Protein AF-A0A383AAX6-F1 (afdb_monomer_lite)

Sequence (55 aa):
VLTLHGFTGSTATMWALVRPLTETRRVAVVDLPGHGLSTITNDAHAFGFEHTVDA

Organism: NCBI:txid408172

InterPro domains:
  IPR000073 Alpha/beta hydrolase fold-1 [PF00561] (1-53)
  IPR029058 Alpha/Beta hydrolase fold [G3DSA:3.40.50.1820] (1-55)
  IPR029058 Alpha/Beta hydrolase fold [SSF53474] (1-54)

Secondary structure (DSSP, 8-state):
-EEE--TT--HHHHHHHHGGGGGTS--EEE--TTSTTSPP-S-GGGGSHHHHH--

pLDDT: mean 92.63, std 4.8, range [67.25, 97.62]

Foldseek 3Di:
DEDEDDDVDAPVNCCVVCVVVVVPDDYDYGGFDPGDPHDDDPDPCCNDPVNRVVD

Radius of gyration: 12.47 Å; chains: 1; bounding box: 28×19×34 Å

Structure (mmCIF, N/CA/C/O backbone):
data_AF-A0A383AAX6-F1
#
_entry.id   AF-A0A383AAX6-F1
#
loop_
_atom_site.group_PDB
_atom_site.id
_atom_site.type_symbol
_atom_site.label_atom_id
_atom_site.label_alt_id
_atom_site.label_comp_id
_atom_site.label_asym_id
_atom_site.label_entity_id
_atom_site.label_seq_id
_atom_site.pdbx_PDB_ins_code
_atom_site.Cartn_x
_atom_site.Cartn_y
_atom_site.Cartn_z
_atom_site.occupancy
_atom_site.B_iso_or_equiv
_atom_site.auth_seq_id
_atom_site.auth_comp_id
_atom_site.auth_asym_id
_atom_site.auth_atom_id
_atom_site.pdbx_PDB_model_num
ATOM 1 N N . VAL A 1 1 ? -8.058 -5.943 7.563 1.00 94.75 1 VAL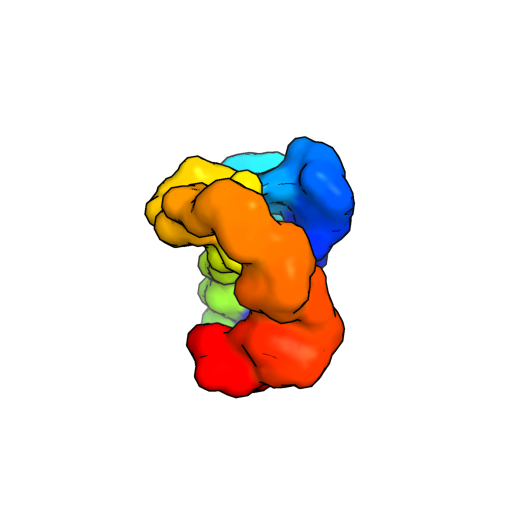 A N 1
ATOM 2 C CA . VAL A 1 1 ? -7.984 -4.692 6.774 1.00 94.75 1 VAL A CA 1
ATOM 3 C C . VAL A 1 1 ? -6.597 -4.625 6.178 1.00 94.75 1 VAL A C 1
ATOM 5 O O . VAL A 1 1 ? -5.642 -4.782 6.931 1.00 94.75 1 VAL A O 1
ATOM 8 N N . LEU A 1 2 ? -6.501 -4.486 4.859 1.00 95.19 2 LEU A N 1
ATOM 9 C CA . LEU A 1 2 ? -5.236 -4.231 4.178 1.00 95.19 2 LEU A CA 1
ATOM 10 C C . LEU A 1 2 ? -5.142 -2.731 3.918 1.00 95.19 2 LEU A C 1
ATOM 12 O O . LEU A 1 2 ? -6.084 -2.146 3.384 1.00 95.19 2 LEU A O 1
ATOM 16 N N . THR A 1 3 ? -4.027 -2.133 4.313 1.00 95.44 3 THR A N 1
ATOM 17 C CA . THR A 1 3 ? -3.766 -0.710 4.125 1.00 95.44 3 THR A CA 1
ATOM 18 C C . THR A 1 3 ? -2.548 -0.541 3.232 1.00 95.44 3 THR A C 1
ATOM 20 O O . THR A 1 3 ? -1.488 -1.095 3.523 1.00 95.44 3 THR A O 1
ATOM 23 N N . LEU A 1 4 ? -2.703 0.252 2.174 1.00 95.31 4 LEU A N 1
ATOM 24 C CA . LEU A 1 4 ? -1.652 0.565 1.210 1.00 95.31 4 LEU A CA 1
ATOM 25 C C . LEU A 1 4 ? -1.258 2.037 1.344 1.00 95.31 4 LEU A C 1
ATOM 27 O O . LEU A 1 4 ? -2.123 2.898 1.522 1.00 95.31 4 LEU A O 1
ATOM 31 N N . HIS A 1 5 ? 0.039 2.320 1.271 1.00 96.00 5 HIS A N 1
ATOM 32 C CA . HIS A 1 5 ? 0.548 3.685 1.168 1.00 96.00 5 HIS A CA 1
ATOM 33 C C . HIS A 1 5 ? 0.622 4.133 -0.304 1.00 96.00 5 HIS A C 1
ATOM 35 O O . HIS A 1 5 ? 0.465 3.330 -1.219 1.00 96.00 5 HIS A O 1
ATOM 41 N N . GLY A 1 6 ? 0.860 5.429 -0.529 1.00 92.25 6 GLY A N 1
ATOM 42 C CA . GLY A 1 6 ? 1.094 6.004 -1.861 1.00 92.25 6 GLY A CA 1
ATOM 43 C C . GLY A 1 6 ? 2.578 6.253 -2.162 1.00 92.25 6 GLY A C 1
ATOM 44 O O . GLY A 1 6 ? 3.450 5.789 -1.433 1.00 92.25 6 GLY A O 1
ATOM 45 N N . PHE A 1 7 ? 2.846 7.045 -3.203 1.00 91.44 7 PHE A N 1
ATOM 46 C CA . PHE A 1 7 ? 4.168 7.253 -3.819 1.00 91.44 7 PHE A CA 1
ATOM 47 C C . PHE A 1 7 ? 5.328 7.651 -2.884 1.00 91.44 7 PHE A C 1
ATOM 49 O O . PHE A 1 7 ? 6.442 7.193 -3.069 1.00 91.44 7 PHE A O 1
ATOM 56 N N . THR A 1 8 ? 5.122 8.516 -1.888 1.00 92.88 8 THR A N 1
ATOM 57 C CA . THR A 1 8 ? 6.200 8.898 -0.941 1.00 92.88 8 THR A CA 1
ATOM 58 C C . THR A 1 8 ? 6.065 8.204 0.412 1.00 92.88 8 THR A C 1
ATOM 60 O O . THR A 1 8 ? 6.648 8.647 1.401 1.00 92.88 8 THR A O 1
ATOM 63 N N . GLY A 1 9 ? 5.205 7.190 0.492 1.00 94.56 9 GLY A N 1
ATOM 64 C CA . GLY A 1 9 ? 4.844 6.528 1.735 1.00 94.56 9 GLY A CA 1
ATOM 65 C C . GLY A 1 9 ? 5.622 5.242 1.986 1.00 94.56 9 GLY A C 1
ATOM 6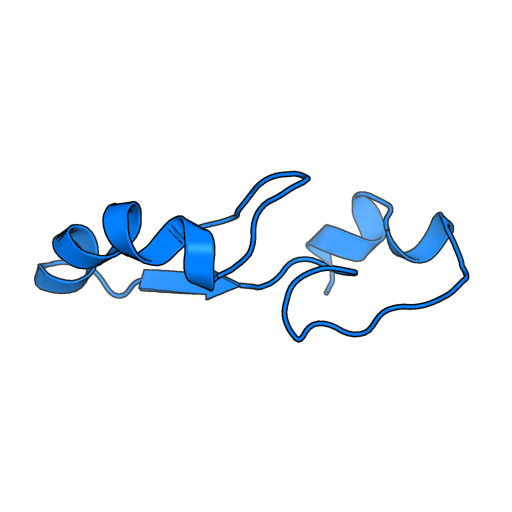6 O O . GLY A 1 9 ? 6.348 4.738 1.137 1.00 94.56 9 GLY A O 1
ATOM 67 N N . SER A 1 10 ? 5.427 4.706 3.182 1.00 96.25 10 SER A N 1
ATOM 68 C CA . SER A 1 10 ? 5.849 3.372 3.600 1.00 96.25 10 SER A CA 1
ATOM 69 C C . SER A 1 10 ? 4.949 2.892 4.739 1.00 96.25 10 SER A C 1
ATOM 71 O O . SER A 1 10 ? 4.089 3.629 5.238 1.00 96.25 10 SER A O 1
ATOM 73 N N . THR A 1 11 ? 5.166 1.673 5.217 1.00 96.25 11 THR A N 1
ATOM 74 C CA . THR A 1 11 ? 4.566 1.161 6.457 1.00 96.25 11 THR A CA 1
ATOM 75 C C . THR A 1 11 ? 4.708 2.140 7.626 1.00 96.25 11 THR A C 1
ATOM 77 O O . THR A 1 11 ? 3.747 2.358 8.370 1.00 96.25 11 THR A O 1
ATOM 80 N N . ALA A 1 12 ? 5.861 2.806 7.746 1.00 94.62 12 ALA A N 1
ATOM 81 C CA . ALA A 1 12 ? 6.133 3.777 8.802 1.00 94.62 12 ALA A CA 1
ATOM 82 C C . ALA A 1 12 ? 5.214 5.007 8.725 1.00 94.62 12 ALA A C 1
ATOM 84 O O . ALA A 1 12 ? 4.685 5.450 9.746 1.00 94.62 12 ALA A O 1
ATOM 85 N N . THR A 1 13 ? 4.959 5.535 7.522 1.00 95.38 13 THR A N 1
ATOM 86 C CA . THR A 1 13 ? 4.100 6.721 7.353 1.00 95.38 13 THR A CA 1
ATOM 87 C C . THR A 1 13 ? 2.628 6.426 7.636 1.00 95.38 13 THR A C 1
ATOM 89 O O . THR A 1 13 ? 1.866 7.337 7.949 1.00 95.38 13 THR A O 1
ATOM 92 N N . MET A 1 14 ? 2.214 5.157 7.561 1.00 95.38 14 MET A N 1
ATOM 93 C CA . MET A 1 14 ? 0.825 4.752 7.794 1.00 95.38 14 MET A CA 1
ATOM 94 C C . MET A 1 14 ? 0.492 4.536 9.274 1.00 95.38 14 MET A C 1
ATOM 96 O O . MET A 1 14 ? -0.688 4.456 9.614 1.00 95.38 14 MET A O 1
ATOM 100 N N . TRP A 1 15 ? 1.487 4.452 10.167 1.00 9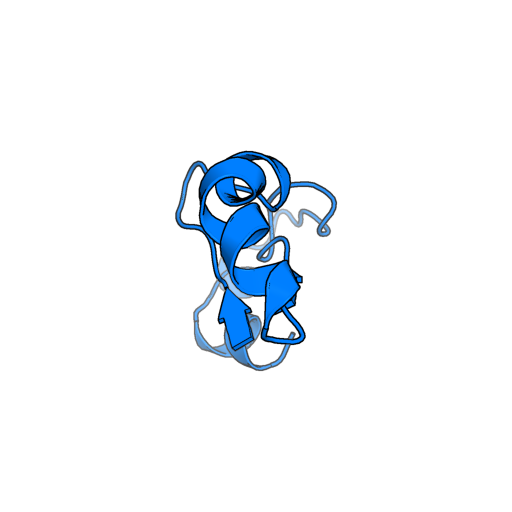1.94 15 TRP A N 1
ATOM 101 C CA . TRP A 1 15 ? 1.275 4.017 11.553 1.00 91.94 15 TRP A CA 1
ATOM 102 C C . TRP A 1 15 ? 0.238 4.852 12.311 1.00 91.94 15 TRP A C 1
ATOM 104 O O . TRP A 1 15 ? -0.670 4.298 12.932 1.00 91.94 15 TRP A O 1
ATOM 114 N N . ALA A 1 16 ? 0.328 6.182 12.221 1.00 93.31 16 ALA A N 1
ATOM 115 C CA . ALA A 1 16 ? -0.604 7.083 12.899 1.00 93.31 16 ALA A CA 1
ATOM 116 C C . ALA A 1 16 ? -2.059 6.875 12.442 1.00 93.31 16 ALA A C 1
ATOM 118 O O . ALA A 1 16 ? -2.977 6.975 13.253 1.00 93.31 16 ALA A O 1
ATOM 119 N N . LEU A 1 17 ? -2.259 6.533 11.165 1.00 92.00 17 LEU A N 1
ATOM 120 C CA . LEU A 1 17 ? -3.575 6.258 10.595 1.00 92.00 17 LEU A CA 1
ATOM 121 C C . LEU A 1 17 ? -4.112 4.891 11.036 1.00 92.00 17 LEU A C 1
ATOM 123 O O . LEU A 1 17 ? -5.294 4.761 11.346 1.00 92.00 17 LEU A O 1
ATOM 127 N N . VAL A 1 18 ? -3.263 3.860 11.051 1.00 95.44 18 VAL A N 1
ATOM 128 C CA . VAL A 1 18 ? -3.722 2.483 11.291 1.00 95.44 18 VAL A CA 1
ATOM 129 C C . VAL A 1 18 ? -3.800 2.104 12.760 1.00 95.44 18 VAL A C 1
ATOM 131 O O . VAL A 1 18 ? -4.567 1.205 13.097 1.00 95.44 18 VAL A O 1
ATOM 134 N N . ARG A 1 19 ? -3.045 2.768 13.644 1.00 95.75 19 ARG A N 1
ATOM 135 C CA . ARG A 1 19 ? -2.965 2.401 15.064 1.00 95.75 19 ARG A CA 1
ATOM 136 C C . ARG A 1 19 ? -4.348 2.276 15.728 1.00 95.75 19 ARG A C 1
ATOM 138 O O . ARG A 1 19 ? -4.584 1.222 16.314 1.00 95.75 19 ARG A O 1
ATOM 145 N N . PRO A 1 20 ? -5.297 3.223 15.588 1.00 96.69 20 PRO A N 1
ATOM 146 C CA . PRO A 1 20 ? -6.630 3.070 16.184 1.00 96.69 20 PRO A CA 1
ATOM 147 C C . PRO A 1 20 ? -7.426 1.882 15.619 1.00 96.69 20 PRO A C 1
ATOM 149 O O . PRO A 1 20 ? -8.191 1.237 16.327 1.00 96.69 20 PRO A O 1
ATOM 152 N N . LEU A 1 21 ? -7.229 1.539 14.340 1.00 95.88 21 LEU A N 1
ATOM 153 C CA . LEU A 1 21 ? -7.927 0.417 13.702 1.00 95.88 21 LEU A CA 1
ATOM 154 C C . LEU A 1 21 ? -7.485 -0.938 14.272 1.00 95.88 21 LEU A C 1
ATOM 156 O O . LEU A 1 21 ? -8.264 -1.893 14.235 1.00 95.88 21 LEU A O 1
ATOM 160 N N . THR A 1 22 ? -6.266 -1.020 14.819 1.00 96.19 22 THR A N 1
ATOM 161 C CA . THR A 1 22 ? -5.742 -2.258 15.417 1.00 96.19 22 THR A CA 1
ATOM 162 C C . THR A 1 22 ? -6.486 -2.684 16.684 1.00 96.19 22 THR A C 1
ATOM 164 O O . THR A 1 22 ? -6.450 -3.859 17.034 1.00 96.19 22 THR A O 1
ATOM 167 N N . GLU A 1 23 ? -7.224 -1.773 17.328 1.00 97.00 23 GLU A N 1
ATOM 168 C CA . GLU A 1 23 ? -8.007 -2.064 18.538 1.00 97.00 23 GLU A CA 1
ATOM 169 C C . GLU A 1 23 ? -9.217 -2.968 18.259 1.00 97.00 23 GLU A C 1
ATOM 171 O O . GLU A 1 23 ? -9.686 -3.678 19.144 1.00 97.00 23 GLU A O 1
ATOM 176 N N . THR A 1 24 ? -9.732 -2.959 17.024 1.00 97.62 24 THR A N 1
ATOM 177 C CA . THR A 1 24 ? -10.968 -3.679 16.659 1.00 97.62 24 THR A CA 1
ATOM 178 C C . THR A 1 24 ? -10.814 -4.597 15.452 1.00 97.62 24 THR A C 1
ATOM 180 O O . THR A 1 24 ? -11.671 -5.448 15.201 1.00 97.62 24 THR A O 1
ATOM 183 N N . ARG A 1 25 ? -9.743 -4.442 14.669 1.00 96.62 25 ARG A N 1
ATOM 184 C CA . ARG A 1 25 ? -9.506 -5.191 13.435 1.00 96.62 25 ARG A CA 1
ATOM 185 C C . ARG A 1 25 ? -8.065 -5.673 13.385 1.00 96.62 25 ARG A C 1
ATOM 187 O O . ARG A 1 25 ? -7.140 -4.966 13.765 1.00 96.62 25 ARG A O 1
ATOM 194 N N . ARG A 1 26 ? -7.849 -6.837 12.771 1.00 97.19 26 ARG A N 1
ATOM 195 C CA . ARG A 1 26 ? -6.511 -7.211 12.303 1.00 97.19 26 ARG A CA 1
ATOM 196 C C . ARG A 1 26 ? -6.154 -6.345 11.094 1.00 97.19 26 ARG A C 1
ATOM 198 O O . ARG A 1 26 ? -6.869 -6.367 10.082 1.00 97.19 26 ARG A O 1
ATOM 205 N N . VAL A 1 27 ? -5.074 -5.581 11.211 1.00 97.25 27 VAL A N 1
ATOM 206 C CA . VAL A 1 27 ? -4.584 -4.679 10.162 1.00 97.25 27 VAL A CA 1
ATOM 207 C C . VAL A 1 27 ? -3.242 -5.182 9.649 1.00 97.25 27 VAL A C 1
ATOM 209 O O . VAL A 1 27 ? -2.364 -5.510 10.441 1.00 97.25 27 VAL A O 1
ATOM 212 N N . ALA A 1 28 ? -3.106 -5.247 8.328 1.00 96.25 28 ALA A N 1
ATOM 213 C CA . ALA A 1 28 ? -1.839 -5.453 7.646 1.00 96.25 28 ALA A CA 1
ATOM 214 C C . ALA A 1 28 ? -1.481 -4.169 6.897 1.00 96.25 28 ALA A C 1
ATOM 216 O O . ALA A 1 28 ? -2.331 -3.586 6.218 1.00 96.25 28 ALA A O 1
ATOM 217 N N . VAL A 1 29 ? -0.230 -3.743 7.037 1.00 96.19 29 VAL A N 1
ATOM 218 C CA . VAL A 1 29 ? 0.359 -2.647 6.269 1.00 96.19 29 VAL A CA 1
ATOM 219 C C . VAL A 1 29 ? 1.568 -3.225 5.560 1.00 96.19 29 VAL A C 1
ATOM 221 O O . VAL A 1 29 ? 2.363 -3.919 6.193 1.00 96.19 29 VAL A O 1
ATOM 224 N N . VAL A 1 30 ? 1.674 -2.971 4.264 1.00 94.38 30 VAL A N 1
ATOM 225 C CA . VAL A 1 30 ? 2.738 -3.507 3.414 1.00 94.38 30 VAL A CA 1
ATOM 226 C C . VAL A 1 30 ? 3.550 -2.364 2.829 1.00 94.38 30 VAL A C 1
ATOM 228 O O . VAL A 1 30 ? 2.999 -1.302 2.535 1.00 94.38 30 VAL A O 1
ATOM 231 N N . ASP A 1 31 ? 4.851 -2.587 2.684 1.00 95.44 31 ASP A N 1
ATOM 232 C CA . ASP A 1 31 ? 5.699 -1.739 1.857 1.00 95.44 31 ASP A CA 1
ATOM 233 C C . ASP A 1 31 ? 5.517 -2.191 0.403 1.00 95.44 31 ASP A C 1
ATOM 235 O O . ASP A 1 31 ? 5.801 -3.342 0.067 1.00 95.44 31 ASP A O 1
ATOM 239 N N . LEU A 1 32 ? 5.011 -1.310 -0.459 1.00 94.81 32 LEU A N 1
ATOM 240 C CA . LEU A 1 32 ? 4.863 -1.602 -1.886 1.00 94.81 32 LEU A CA 1
ATOM 241 C C . LEU A 1 32 ? 6.240 -1.779 -2.554 1.00 94.81 32 LEU A C 1
ATOM 243 O O . LEU A 1 32 ? 7.239 -1.272 -2.029 1.00 94.81 32 LEU A O 1
ATOM 247 N N . PRO A 1 33 ? 6.323 -2.458 -3.716 1.00 93.69 33 PRO A N 1
ATOM 248 C CA . PRO A 1 33 ? 7.568 -2.585 -4.469 1.00 93.69 33 PRO A CA 1
ATOM 249 C C . PRO A 1 33 ? 8.319 -1.250 -4.588 1.00 93.69 33 PRO A C 1
ATOM 251 O O . PRO A 1 33 ? 7.731 -0.205 -4.878 1.00 93.69 33 PRO A O 1
ATOM 254 N N . GLY A 1 34 ? 9.620 -1.275 -4.297 1.00 93.12 34 GLY A N 1
ATOM 255 C CA . GLY A 1 34 ? 10.481 -0.090 -4.318 1.00 93.12 34 GLY A CA 1
ATOM 256 C C . GLY A 1 34 ? 10.394 0.848 -3.103 1.00 93.12 34 GLY A C 1
ATOM 257 O O . GLY A 1 34 ? 11.082 1.867 -3.095 1.00 93.12 34 GLY A O 1
ATOM 258 N N . HIS A 1 35 ? 9.589 0.533 -2.082 1.00 94.69 35 HIS A N 1
ATOM 259 C CA . HIS A 1 35 ? 9.414 1.370 -0.890 1.00 94.69 35 HIS A CA 1
ATOM 260 C C . HIS A 1 35 ? 9.838 0.658 0.395 1.00 94.69 35 HIS A C 1
ATOM 262 O O . HIS A 1 35 ? 9.843 -0.567 0.472 1.00 94.69 35 HIS A O 1
ATOM 268 N N . GLY A 1 36 ? 10.143 1.445 1.433 1.00 93.44 36 GLY A N 1
ATOM 269 C CA . GLY A 1 36 ? 10.437 0.938 2.774 1.00 93.44 36 GLY A CA 1
ATOM 270 C C . GLY A 1 36 ? 11.524 -0.136 2.768 1.00 93.44 36 GLY A C 1
ATOM 271 O O . GLY A 1 36 ? 12.661 0.144 2.391 1.00 93.44 36 GLY A O 1
ATOM 272 N N . LEU A 1 37 ? 11.173 -1.344 3.210 1.00 93.69 37 LEU A N 1
ATOM 273 C CA . LEU A 1 37 ? 12.072 -2.502 3.223 1.00 93.69 37 LEU A CA 1
ATOM 274 C C . LEU A 1 37 ? 11.866 -3.465 2.041 1.00 93.69 37 LEU A C 1
ATOM 276 O O . LEU A 1 37 ? 12.573 -4.471 1.952 1.00 93.69 37 LEU A O 1
ATOM 280 N N . SER A 1 38 ? 10.923 -3.182 1.141 1.00 93.25 38 SER A N 1
ATOM 281 C CA . SER A 1 38 ? 10.690 -3.992 -0.054 1.00 93.25 38 SER A CA 1
ATOM 282 C C . SER A 1 38 ? 11.828 -3.830 -1.060 1.00 93.25 38 SER A C 1
ATOM 284 O O . SER A 1 38 ? 12.429 -2.763 -1.196 1.00 93.25 38 SER A O 1
ATOM 286 N N . THR A 1 39 ? 12.146 -4.915 -1.770 1.00 88.81 39 THR A N 1
ATOM 287 C CA . THR A 1 39 ? 13.264 -4.955 -2.718 1.00 88.81 39 THR A CA 1
ATOM 288 C C . THR A 1 39 ? 13.135 -3.864 -3.783 1.00 88.81 39 THR A C 1
ATOM 290 O O . THR A 1 39 ? 12.066 -3.646 -4.355 1.00 88.81 39 THR A O 1
ATOM 293 N N . ILE A 1 40 ? 14.257 -3.199 -4.064 1.00 89.56 40 ILE A N 1
ATOM 294 C CA . ILE A 1 40 ? 14.405 -2.254 -5.171 1.00 89.56 40 ILE A CA 1
ATOM 295 C C . ILE A 1 40 ? 15.125 -2.970 -6.315 1.00 89.56 40 ILE A C 1
ATOM 297 O O . ILE A 1 40 ? 16.135 -3.642 -6.106 1.00 89.56 40 ILE A O 1
ATOM 301 N N . THR A 1 41 ? 14.608 -2.799 -7.526 1.00 88.19 41 THR A N 1
ATOM 302 C CA . THR A 1 41 ? 15.218 -3.256 -8.778 1.00 88.19 41 THR A CA 1
ATOM 303 C C . THR A 1 41 ? 15.357 -2.083 -9.748 1.00 88.19 41 THR A C 1
ATOM 305 O O . THR A 1 41 ? 14.627 -1.099 -9.648 1.00 88.19 41 THR A O 1
ATOM 308 N N . ASN A 1 42 ? 16.298 -2.183 -10.688 1.00 88.50 42 ASN A N 1
ATOM 309 C CA . ASN A 1 42 ? 16.489 -1.186 -11.747 1.00 88.50 42 ASN A CA 1
ATOM 310 C C . ASN A 1 42 ? 15.545 -1.399 -12.944 1.00 88.50 42 ASN A C 1
ATOM 312 O O . ASN A 1 42 ? 15.546 -0.588 -13.869 1.00 88.50 42 ASN A O 1
ATOM 316 N N . ASP A 1 43 ? 14.768 -2.483 -12.952 1.00 91.69 43 ASP A N 1
ATOM 317 C CA . ASP A 1 43 ? 13.759 -2.730 -13.979 1.00 91.69 43 ASP A CA 1
ATOM 318 C C . ASP A 1 43 ? 12.472 -1.958 -13.665 1.00 91.69 43 ASP A C 1
ATOM 320 O O . ASP A 1 43 ? 11.748 -2.287 -12.726 1.00 91.69 43 ASP A O 1
ATOM 324 N N . ALA A 1 44 ? 12.176 -0.936 -14.469 1.00 86.75 44 ALA A N 1
ATOM 325 C CA . ALA A 1 44 ? 10.984 -0.114 -14.299 1.00 86.75 44 ALA A CA 1
ATOM 326 C C . ALA A 1 44 ? 9.676 -0.903 -14.492 1.00 86.75 44 ALA A C 1
ATOM 328 O O . ALA A 1 44 ? 8.666 -0.547 -13.884 1.00 86.75 44 ALA A O 1
ATOM 329 N N . HIS A 1 45 ? 9.682 -1.975 -15.295 1.00 88.19 45 HIS A N 1
ATOM 330 C CA . HIS A 1 45 ? 8.492 -2.801 -15.515 1.00 88.19 45 HIS A CA 1
ATOM 331 C C . HIS A 1 45 ? 8.076 -3.560 -14.251 1.00 88.19 45 HIS A C 1
ATOM 333 O O . HIS A 1 45 ? 6.890 -3.799 -14.048 1.00 88.19 45 HIS A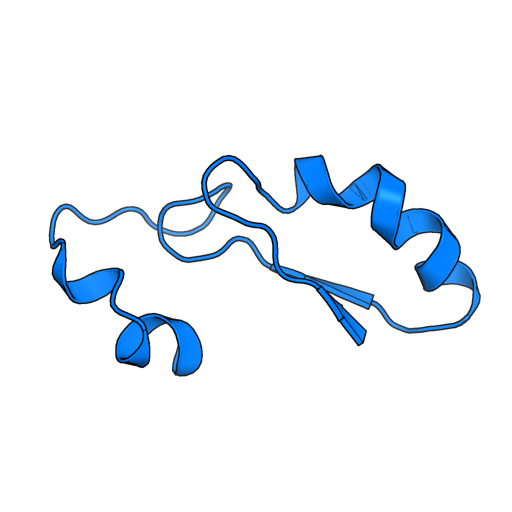 O 1
ATOM 339 N N . ALA A 1 46 ? 9.015 -3.843 -13.344 1.00 87.69 46 ALA A N 1
ATOM 340 C CA . ALA A 1 46 ? 8.729 -4.530 -12.087 1.00 87.69 46 ALA A CA 1
ATOM 341 C C . ALA A 1 46 ? 7.841 -3.720 -11.120 1.00 87.69 46 ALA A C 1
ATOM 343 O O . ALA A 1 46 ? 7.316 -4.282 -10.162 1.00 87.69 46 ALA A O 1
ATOM 344 N N . PHE A 1 47 ? 7.655 -2.417 -11.360 1.00 90.50 47 PHE A N 1
ATOM 345 C CA . PHE A 1 47 ? 6.775 -1.546 -10.568 1.00 90.50 47 PHE A CA 1
ATOM 346 C C . PHE A 1 47 ? 5.408 -1.309 -11.231 1.00 90.50 47 PHE A C 1
ATOM 348 O O . PHE A 1 47 ? 4.651 -0.437 -10.799 1.00 90.50 47 PHE A O 1
ATOM 355 N N . GLY A 1 48 ? 5.096 -2.057 -12.296 1.00 90.75 48 GLY A N 1
ATOM 356 C CA . GLY A 1 48 ? 3.796 -2.039 -12.958 1.00 90.75 48 GLY A CA 1
ATOM 357 C C . GLY A 1 48 ? 2.657 -2.498 -12.045 1.00 90.75 48 GLY A C 1
ATOM 358 O 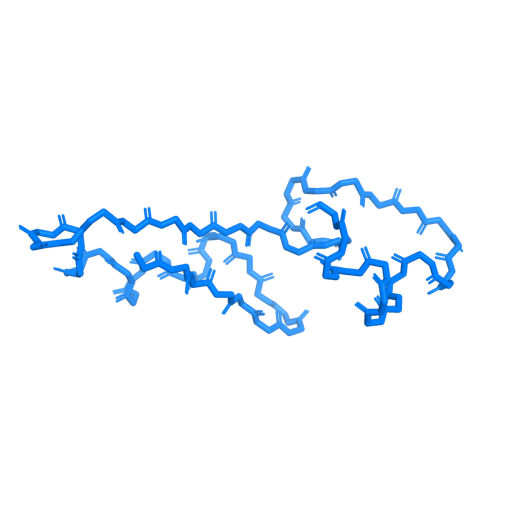O . GLY A 1 48 ? 2.865 -3.129 -11.003 1.00 90.75 48 GLY A O 1
ATOM 359 N N . PHE A 1 49 ? 1.424 -2.170 -12.432 1.00 91.06 49 PHE A N 1
ATOM 360 C CA . PHE A 1 49 ? 0.237 -2.498 -11.639 1.00 91.06 49 PHE A CA 1
ATOM 361 C C . PHE A 1 49 ? 0.063 -4.013 -11.511 1.00 91.06 49 PHE A C 1
ATOM 363 O O . PHE A 1 49 ? -0.104 -4.520 -10.406 1.00 91.06 49 PHE A O 1
ATOM 370 N N . GLU A 1 50 ? 0.162 -4.719 -12.635 1.00 91.50 50 GLU A N 1
ATOM 371 C CA . GLU A 1 50 ? 0.099 -6.175 -12.741 1.00 91.50 50 GLU A CA 1
ATOM 372 C C . GLU A 1 50 ? 1.116 -6.865 -11.826 1.00 91.50 50 GLU A C 1
ATOM 374 O O . GLU A 1 50 ? 0.765 -7.773 -11.083 1.00 91.50 50 GLU A O 1
ATOM 379 N N . HIS A 1 51 ? 2.347 -6.359 -11.775 1.00 86.69 51 HIS A N 1
ATOM 380 C CA . HIS A 1 51 ? 3.385 -6.903 -10.904 1.00 86.69 51 HIS A CA 1
ATOM 381 C C . HIS A 1 51 ? 3.166 -6.565 -9.427 1.00 86.69 51 HIS A C 1
ATOM 383 O O . HIS A 1 51 ? 3.592 -7.317 -8.559 1.00 86.69 51 HIS A O 1
ATOM 389 N N . THR A 1 52 ? 2.488 -5.457 -9.127 1.00 89.50 52 THR A N 1
ATOM 390 C CA . THR A 1 52 ? 2.200 -5.041 -7.748 1.00 89.50 52 THR A CA 1
ATOM 391 C C . THR A 1 52 ? 1.055 -5.841 -7.128 1.00 89.50 52 THR A C 1
ATOM 393 O O . THR A 1 52 ? 1.064 -6.071 -5.921 1.00 89.50 52 THR A O 1
ATOM 396 N N . VAL A 1 53 ? 0.057 -6.253 -7.918 1.00 88.62 53 VAL A N 1
ATOM 397 C CA . VAL A 1 53 ? -1.083 -7.038 -7.406 1.00 88.62 53 VAL A CA 1
ATOM 398 C C . VAL A 1 53 ? -0.747 -8.513 -7.178 1.00 88.62 53 VAL A C 1
ATOM 400 O O . VAL A 1 53 ? -1.393 -9.141 -6.341 1.00 88.62 53 VAL A O 1
ATOM 403 N N . ASP A 1 54 ? 0.259 -9.036 -7.882 1.00 82.06 54 ASP A N 1
ATOM 404 C CA . ASP A 1 54 ? 0.713 -10.430 -7.786 1.00 82.06 54 ASP A CA 1
ATOM 405 C C . ASP 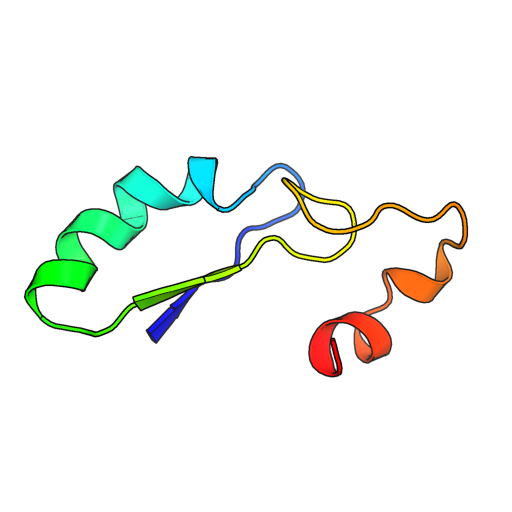A 1 54 ? 1.853 -10.648 -6.762 1.00 82.06 54 ASP A C 1
ATOM 407 O O . ASP A 1 54 ? 2.282 -11.788 -6.563 1.00 82.06 54 ASP A O 1
ATOM 411 N N . ALA A 1 55 ? 2.360 -9.574 -6.142 1.00 67.25 55 ALA A N 1
ATOM 412 C CA . ALA A 1 55 ? 3.531 -9.574 -5.253 1.00 67.25 55 ALA A CA 1
ATOM 413 C C . ALA A 1 55 ? 3.280 -10.125 -3.835 1.00 67.25 55 ALA A C 1
ATOM 415 O O . ALA A 1 55 ? 2.175 -9.925 -3.275 1.00 67.25 55 ALA A O 1
#